Protein AF-A0A318QHL4-F1 (afdb_monomer_lite)

Foldseek 3Di:
DDDDDDDDDDDDDPPPPVPPPPPPPPDLQPDADPPDALQRQLCVQCVDPVNDQSVSSCSSSWAWPVRPPPPPDPDTDTDAHACPPPVVNVVSCVVVVGGYDD

pLDDT: mean 70.06, std 18.74, range [35.53, 94.56]

Structure (mmCIF, N/CA/C/O backbone):
data_AF-A0A318QHL4-F1
#
_entry.id   AF-A0A318QHL4-F1
#
loop_
_atom_site.group_PDB
_atom_site.id
_atom_site.type_symbol
_atom_site.label_atom_id
_atom_site.label_alt_id
_atom_site.label_comp_id
_atom_site.label_asym_id
_atom_site.label_entity_id
_atom_site.label_seq_id
_atom_site.pdbx_PDB_ins_code
_atom_site.Cartn_x
_atom_site.Cartn_y
_atom_site.Cartn_z
_atom_site.occupancy
_atom_site.B_iso_or_equiv
_atom_site.auth_seq_id
_atom_site.auth_comp_id
_atom_site.auth_asym_id
_atom_site.auth_atom_id
_atom_site.pdbx_PDB_model_num
ATOM 1 N N . MET A 1 1 ? 4.238 50.236 41.876 1.00 39.00 1 MET A N 1
ATOM 2 C CA . MET A 1 1 ? 4.734 50.002 40.498 1.00 39.00 1 MET A CA 1
ATOM 3 C C . MET A 1 1 ? 5.698 48.819 40.505 1.00 39.00 1 MET A C 1
ATOM 5 O O . MET A 1 1 ? 6.608 48.804 41.319 1.00 39.00 1 MET A O 1
ATOM 9 N N . LYS A 1 2 ? 5.450 47.796 39.676 1.00 41.88 2 LYS A N 1
ATOM 10 C CA . LYS A 1 2 ? 6.204 46.528 39.632 1.00 41.88 2 LYS A CA 1
ATOM 11 C C . LYS A 1 2 ? 7.387 46.642 38.661 1.00 41.88 2 LYS A C 1
ATOM 13 O O . LYS A 1 2 ? 7.171 46.987 37.505 1.00 41.88 2 LYS A O 1
ATOM 18 N N . ARG A 1 3 ? 8.597 46.260 39.083 1.00 46.41 3 ARG A N 1
ATOM 19 C CA . ARG A 1 3 ? 9.686 45.863 38.173 1.00 46.41 3 ARG A CA 1
ATOM 20 C C . ARG A 1 3 ? 10.069 44.416 38.485 1.00 46.41 3 ARG A C 1
ATOM 22 O O . ARG A 1 3 ? 10.472 44.102 39.598 1.00 46.41 3 ARG A O 1
ATOM 29 N N . LYS A 1 4 ? 9.835 43.537 37.507 1.00 45.12 4 LYS A N 1
ATOM 30 C CA . LYS A 1 4 ? 10.213 42.118 37.485 1.00 45.12 4 LYS A CA 1
ATOM 31 C C . LYS A 1 4 ? 11.489 41.971 36.661 1.00 45.12 4 LYS A C 1
ATOM 33 O O . LYS A 1 4 ? 11.470 42.381 35.506 1.00 45.12 4 LYS A O 1
ATOM 38 N N . THR A 1 5 ? 12.523 41.339 37.206 1.00 46.44 5 THR A N 1
ATOM 39 C CA . THR A 1 5 ? 13.587 40.568 36.513 1.00 46.44 5 THR A CA 1
ATOM 40 C C . THR A 1 5 ? 14.558 40.105 37.609 1.00 46.44 5 THR A C 1
ATOM 42 O O . THR A 1 5 ? 14.736 40.816 38.586 1.00 46.44 5 THR A O 1
ATOM 45 N N . LEU A 1 6 ? 15.220 38.955 37.615 1.00 51.00 6 LEU A N 1
ATOM 46 C CA . LEU A 1 6 ? 15.332 37.802 36.733 1.00 51.00 6 LEU A CA 1
ATOM 47 C C . LEU A 1 6 ? 15.910 36.710 37.658 1.00 51.00 6 LEU A C 1
ATOM 49 O O . LEU A 1 6 ? 17.051 36.844 38.099 1.00 51.00 6 LEU A O 1
ATOM 53 N N . ARG A 1 7 ? 15.151 35.673 38.039 1.00 42.84 7 ARG A N 1
ATOM 54 C CA . ARG A 1 7 ? 15.737 34.538 38.776 1.00 42.84 7 ARG A CA 1
ATOM 55 C C . ARG A 1 7 ? 16.260 33.523 37.769 1.00 42.84 7 ARG A C 1
ATOM 57 O O . ARG A 1 7 ? 15.497 32.892 37.048 1.00 42.84 7 ARG A O 1
ATOM 64 N N . LYS A 1 8 ? 17.586 33.436 37.737 1.00 46.91 8 LYS A N 1
ATOM 65 C CA . LYS A 1 8 ? 18.422 32.439 37.074 1.00 46.91 8 LYS A CA 1
ATOM 66 C C . LYS A 1 8 ? 17.987 31.046 37.542 1.00 46.91 8 LYS A C 1
ATOM 68 O O . LYS A 1 8 ? 18.182 30.709 38.705 1.00 46.91 8 LYS A O 1
ATOM 73 N N . VAL A 1 9 ? 17.357 30.273 36.661 1.00 46.53 9 VAL A N 1
ATOM 74 C CA . VAL A 1 9 ? 17.042 28.864 36.916 1.00 46.53 9 VAL A CA 1
ATOM 75 C C . VAL A 1 9 ? 18.134 28.039 36.251 1.00 46.53 9 VAL A C 1
ATOM 77 O O . VAL A 1 9 ? 18.106 27.768 35.057 1.00 46.53 9 VAL A O 1
ATOM 80 N N . THR A 1 10 ? 19.150 27.714 37.039 1.00 51.62 10 THR A N 1
ATOM 81 C CA . THR A 1 10 ? 20.058 26.594 36.801 1.00 51.62 10 THR A CA 1
ATOM 82 C C . THR A 1 10 ? 19.273 25.300 36.999 1.00 51.62 10 THR A C 1
ATOM 84 O O . THR A 1 10 ? 18.852 25.003 38.114 1.00 51.62 10 THR A O 1
ATOM 87 N N . GLY A 1 11 ? 19.062 24.553 35.918 1.00 47.59 11 GLY A N 1
ATOM 88 C CA . GLY A 1 11 ? 18.452 23.224 35.908 1.00 47.59 11 GLY A CA 1
ATOM 89 C C . GLY A 1 11 ? 19.040 22.413 34.750 1.00 47.59 11 GLY A C 1
ATOM 90 O O . GLY A 1 11 ? 19.433 23.013 33.748 1.00 47.59 11 GLY A O 1
ATOM 91 N N . PRO A 1 12 ? 19.205 21.090 34.908 1.00 46.34 12 PRO A N 1
ATOM 92 C CA . PRO A 1 12 ? 20.101 20.296 34.085 1.00 46.34 12 PRO A CA 1
ATOM 93 C C . PRO A 1 12 ? 19.601 20.196 32.645 1.00 46.34 12 PRO A C 1
ATOM 95 O O . PRO A 1 12 ? 18.407 20.086 32.380 1.00 46.34 12 PRO A O 1
ATOM 98 N N . LEU A 1 13 ? 20.577 20.234 31.744 1.00 50.41 13 LEU A N 1
ATOM 99 C CA . LEU A 1 13 ? 20.519 20.015 30.307 1.00 50.41 13 LEU A CA 1
ATOM 100 C C . LEU A 1 13 ? 19.712 18.746 29.977 1.00 50.41 13 LEU A C 1
ATOM 102 O O . LEU A 1 13 ? 20.261 17.650 29.878 1.00 50.41 13 LEU A O 1
ATOM 106 N N . MET A 1 14 ? 18.396 18.888 29.827 1.00 47.78 14 MET A N 1
ATOM 107 C CA . MET A 1 14 ? 17.547 17.836 29.290 1.00 47.78 14 MET A CA 1
ATOM 108 C C . MET A 1 14 ? 17.779 17.820 27.778 1.00 47.78 14 MET A C 1
ATOM 110 O O . MET A 1 14 ? 17.274 18.667 27.043 1.00 47.78 14 MET A O 1
ATOM 114 N N . LEU A 1 15 ? 18.629 16.891 27.344 1.00 52.72 15 LEU A N 1
ATOM 115 C CA . LEU A 1 15 ? 18.836 16.495 25.954 1.00 52.72 15 LEU A CA 1
ATOM 116 C C . LEU A 1 15 ? 17.502 16.022 25.358 1.00 52.72 15 LEU A C 1
ATOM 118 O O . LEU A 1 15 ? 17.211 14.833 25.293 1.00 52.72 15 LEU A O 1
ATOM 122 N N . LEU A 1 16 ? 16.681 16.971 24.917 1.00 46.84 16 LEU A N 1
ATOM 123 C CA . LEU A 1 16 ? 15.677 16.745 23.890 1.00 46.84 16 LEU A CA 1
ATOM 124 C C . LEU A 1 16 ? 16.440 16.653 22.571 1.00 46.84 16 LEU A C 1
ATOM 126 O O . LEU A 1 16 ? 16.629 17.642 21.863 1.00 46.84 16 LEU A O 1
ATOM 130 N N . THR A 1 17 ? 16.926 15.451 22.268 1.00 53.06 17 THR A N 1
ATOM 131 C CA . THR A 1 17 ? 17.273 15.042 20.910 1.00 53.06 17 THR A CA 1
ATOM 132 C C . THR A 1 17 ? 15.993 15.109 20.088 1.00 53.06 17 THR A C 1
ATOM 134 O O . THR A 1 17 ? 15.241 14.147 19.958 1.00 53.06 17 THR A O 1
ATOM 137 N N . CYS A 1 18 ? 15.707 16.314 19.596 1.00 49.22 18 CYS A N 1
ATOM 138 C CA . CYS A 1 18 ? 14.682 16.569 18.609 1.00 49.22 18 CYS A CA 1
ATOM 139 C C . CYS A 1 18 ? 15.018 15.675 17.418 1.00 49.22 18 CYS A C 1
ATOM 141 O O . CYS A 1 18 ? 16.028 15.882 16.739 1.00 49.22 18 CYS A O 1
ATOM 143 N N . GLY A 1 19 ? 14.231 14.607 17.279 1.00 52.47 19 GLY A N 1
ATOM 144 C CA . GLY A 1 19 ? 14.360 13.636 16.213 1.00 52.47 19 GLY A CA 1
ATOM 145 C C . GLY A 1 19 ? 14.470 14.378 14.896 1.00 52.47 19 GLY A C 1
ATOM 146 O O . GLY A 1 19 ? 13.679 15.275 14.611 1.00 52.47 19 GLY A O 1
ATOM 147 N N . VAL A 1 20 ? 15.504 14.023 14.145 1.00 50.34 20 VAL A N 1
ATOM 148 C CA . VAL A 1 20 ? 15.793 14.522 12.810 1.00 50.34 20 VAL A CA 1
ATOM 149 C C . VAL A 1 20 ? 14.514 14.441 11.973 1.00 50.34 20 VAL A C 1
ATOM 151 O O . VAL A 1 20 ? 14.164 13.385 11.447 1.00 50.34 20 VAL A O 1
ATOM 154 N N . MET A 1 21 ? 13.803 15.562 11.854 1.00 49.66 21 MET A N 1
ATOM 155 C CA . MET A 1 21 ? 12.763 15.740 10.853 1.00 49.66 21 MET A CA 1
ATOM 156 C C . MET A 1 21 ? 13.493 15.920 9.531 1.00 49.66 21 MET A C 1
ATOM 158 O O . MET A 1 21 ? 13.787 17.032 9.096 1.00 49.66 21 MET A O 1
ATOM 162 N N . THR A 1 22 ? 13.840 14.796 8.908 1.00 50.00 22 THR A N 1
ATOM 163 C CA . THR A 1 22 ? 14.088 14.783 7.474 1.00 50.00 22 THR A CA 1
ATOM 164 C C . THR A 1 22 ? 12.757 15.121 6.812 1.00 50.00 22 THR A C 1
ATOM 166 O O . THR A 1 22 ? 11.900 14.267 6.603 1.00 50.00 22 THR A O 1
ATOM 169 N N . LEU A 1 23 ? 12.561 16.405 6.513 1.00 47.03 23 LEU A N 1
ATOM 170 C CA . LEU A 1 23 ? 11.581 16.876 5.540 1.00 47.03 23 LEU A CA 1
ATOM 171 C C . LEU A 1 23 ? 12.022 16.385 4.153 1.00 47.03 23 LEU A C 1
ATOM 173 O O . LEU A 1 23 ? 12.477 17.150 3.310 1.00 47.03 23 LEU A O 1
ATOM 177 N N . GLY A 1 24 ? 11.937 15.074 3.937 1.00 41.91 24 GLY A N 1
ATOM 178 C CA . GLY A 1 24 ? 11.911 14.488 2.612 1.00 41.91 24 GLY A CA 1
ATOM 179 C C . GLY A 1 24 ? 10.504 14.674 2.073 1.00 41.91 24 GLY A C 1
ATOM 180 O O . GLY A 1 24 ? 9.630 13.851 2.342 1.00 41.91 24 GLY A O 1
ATOM 181 N N . GLY A 1 25 ? 10.275 15.776 1.356 1.00 35.53 25 GLY A N 1
ATOM 182 C CA . GLY A 1 25 ? 9.112 15.888 0.486 1.00 35.53 25 GLY A CA 1
ATOM 183 C C . GLY A 1 25 ? 9.131 14.700 -0.471 1.00 35.53 25 GLY A C 1
ATOM 184 O O . GLY A 1 25 ? 10.047 14.574 -1.281 1.00 35.53 25 GLY A O 1
ATOM 185 N N . CYS A 1 26 ? 8.171 13.790 -0.329 1.00 47.59 26 CYS A N 1
ATOM 186 C CA . CYS A 1 26 ? 8.028 12.656 -1.229 1.00 47.59 26 CYS A CA 1
ATOM 187 C C . CYS A 1 26 ? 7.418 13.192 -2.528 1.00 47.59 26 CYS A C 1
ATOM 189 O O . CYS A 1 26 ? 6.204 13.262 -2.681 1.00 47.59 26 CYS A O 1
ATOM 191 N N . SER A 1 27 ? 8.281 13.647 -3.442 1.00 36.56 27 SER A N 1
ATOM 192 C CA . SER A 1 27 ? 7.916 13.711 -4.858 1.00 36.56 27 SER A CA 1
ATOM 193 C C . SER A 1 27 ? 7.536 12.302 -5.295 1.00 36.56 27 SER A C 1
ATOM 195 O O . SER A 1 27 ? 8.216 11.344 -4.921 1.00 36.56 27 SER A O 1
ATOM 197 N N . ALA A 1 28 ? 6.452 12.205 -6.061 1.00 48.28 28 ALA A N 1
ATOM 198 C CA . ALA A 1 28 ? 5.643 11.020 -6.367 1.00 48.28 28 ALA A CA 1
ATOM 199 C C . ALA A 1 28 ? 6.361 9.817 -7.026 1.00 48.28 28 ALA A C 1
ATOM 201 O O . ALA A 1 28 ? 5.722 8.888 -7.499 1.00 48.28 28 ALA A O 1
ATOM 202 N N . GLU A 1 29 ? 7.689 9.805 -7.059 1.00 47.62 29 GLU A N 1
ATOM 203 C CA . GLU A 1 29 ? 8.497 8.849 -7.814 1.00 47.62 29 GLU A CA 1
ATOM 204 C C . GLU A 1 29 ? 9.858 8.563 -7.136 1.00 47.62 29 GLU A C 1
ATOM 206 O O . GLU A 1 29 ? 10.592 7.671 -7.557 1.00 47.62 29 GLU A O 1
ATOM 211 N N . ILE A 1 30 ? 10.187 9.253 -6.029 1.00 45.75 30 ILE A N 1
ATOM 212 C CA . ILE A 1 30 ? 11.468 9.146 -5.306 1.00 45.75 30 ILE A CA 1
ATOM 213 C C . ILE A 1 30 ? 11.201 9.286 -3.798 1.00 45.75 30 ILE A C 1
ATOM 215 O O . ILE A 1 30 ? 11.465 10.315 -3.183 1.00 45.75 30 ILE A O 1
ATOM 219 N N . GLY A 1 31 ? 10.607 8.273 -3.176 1.00 44.25 31 GLY A N 1
ATOM 220 C CA . GLY A 1 31 ? 10.294 8.342 -1.736 1.00 44.25 31 GLY A CA 1
ATOM 221 C C . GLY A 1 31 ? 10.198 7.000 -1.033 1.00 44.25 31 GLY A C 1
ATOM 222 O O . GLY A 1 31 ? 10.303 6.929 0.194 1.00 44.25 31 GLY A O 1
ATOM 223 N N . ARG A 1 32 ? 10.055 5.930 -1.811 1.00 50.44 32 ARG A N 1
ATOM 224 C CA . ARG A 1 32 ? 10.017 4.578 -1.296 1.00 50.44 32 ARG A CA 1
ATOM 225 C C . ARG A 1 32 ? 11.441 4.069 -1.140 1.00 50.44 32 ARG A C 1
ATOM 227 O O . ARG A 1 32 ? 12.187 3.983 -2.115 1.00 50.44 32 ARG A O 1
ATOM 234 N N . MET A 1 33 ? 11.835 3.735 0.088 1.00 58.69 33 MET A N 1
ATOM 235 C CA . MET A 1 33 ? 13.126 3.074 0.284 1.00 58.69 33 MET A CA 1
ATOM 236 C C . MET A 1 33 ? 13.128 1.761 -0.522 1.00 58.69 33 MET A C 1
ATOM 238 O O . MET A 1 33 ? 12.098 1.083 -0.559 1.00 58.69 33 MET A O 1
ATOM 242 N N . PRO A 1 34 ? 14.255 1.356 -1.137 1.00 57.88 34 PRO A N 1
ATOM 243 C CA . PRO A 1 34 ? 14.313 0.180 -2.019 1.00 57.88 34 PRO A CA 1
ATOM 244 C C . PRO A 1 34 ? 13.845 -1.133 -1.358 1.00 57.88 34 PRO A C 1
ATOM 246 O O . PRO A 1 34 ? 13.504 -2.086 -2.054 1.00 57.88 34 PRO A O 1
ATOM 249 N N . TYR A 1 35 ? 13.768 -1.164 -0.024 1.00 65.62 35 TYR A N 1
ATOM 250 C CA . TYR A 1 35 ? 13.330 -2.302 0.790 1.00 65.62 35 TYR A CA 1
ATOM 251 C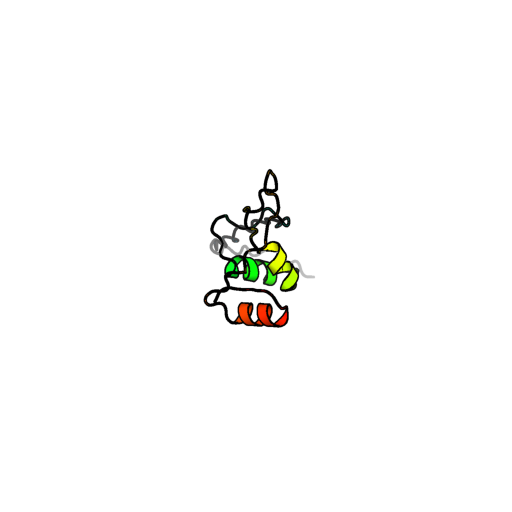 C . TYR A 1 35 ? 12.077 -2.013 1.635 1.00 65.62 35 TYR A C 1
ATOM 253 O O . TYR A 1 35 ? 11.776 -2.746 2.575 1.00 65.62 35 TYR A O 1
ATOM 261 N N . GLU A 1 36 ? 11.348 -0.932 1.355 1.00 77.31 36 GLU A N 1
ATOM 262 C CA . GLU A 1 36 ? 10.120 -0.610 2.083 1.00 77.31 36 GLU A CA 1
ATOM 263 C C . G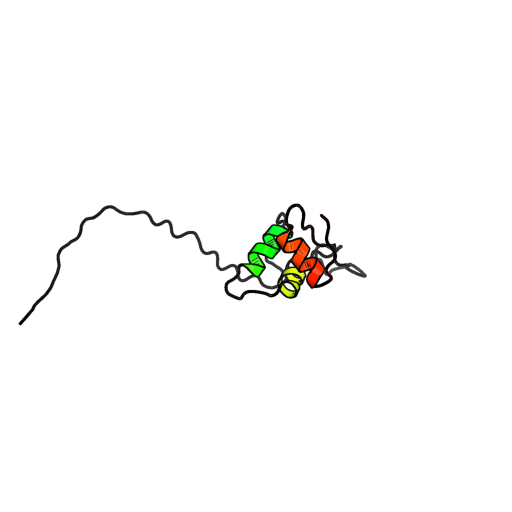LU A 1 36 ? 8.950 -1.487 1.618 1.00 77.31 36 GLU A C 1
ATOM 265 O O . GLU A 1 36 ? 8.700 -1.629 0.416 1.00 77.31 36 GLU A O 1
ATOM 270 N N . SER A 1 37 ? 8.222 -2.074 2.573 1.00 84.88 37 SER A N 1
ATOM 271 C CA . SER A 1 37 ? 6.995 -2.834 2.310 1.00 84.88 37 SER A CA 1
ATOM 272 C C . SER A 1 37 ? 5.831 -1.911 1.940 1.00 84.88 37 SER A C 1
ATOM 274 O O . SER A 1 37 ? 5.796 -0.755 2.367 1.00 84.88 37 SER A O 1
ATOM 276 N N . ASP A 1 38 ? 4.853 -2.419 1.179 1.00 88.19 38 ASP A N 1
ATOM 277 C CA . ASP A 1 38 ? 3.696 -1.610 0.756 1.00 88.19 38 ASP A CA 1
ATOM 278 C C . ASP A 1 38 ? 2.915 -1.103 1.969 1.00 88.19 38 ASP A C 1
ATOM 280 O O . ASP A 1 38 ? 2.561 0.068 2.026 1.00 88.19 38 ASP A O 1
ATOM 284 N N . VAL A 1 39 ? 2.756 -1.946 2.995 1.00 90.06 39 VAL A N 1
ATOM 285 C CA . VAL A 1 39 ? 2.139 -1.584 4.281 1.00 90.06 39 VAL A CA 1
ATOM 286 C C . VAL A 1 39 ? 2.807 -0.368 4.921 1.00 90.06 39 VAL A C 1
ATOM 288 O O . VAL A 1 39 ? 2.123 0.529 5.413 1.00 90.06 39 VAL A O 1
ATOM 291 N N . ARG A 1 40 ? 4.145 -0.324 4.943 1.00 87.88 40 ARG A N 1
ATOM 292 C CA . ARG A 1 40 ? 4.879 0.776 5.576 1.00 87.88 40 ARG A CA 1
ATOM 293 C C . ARG A 1 40 ? 4.769 2.059 4.757 1.00 87.88 40 ARG A C 1
ATOM 295 O O . ARG A 1 40 ? 4.537 3.111 5.348 1.00 87.88 40 ARG A O 1
ATOM 302 N N . CYS A 1 41 ? 4.866 1.951 3.433 1.00 86.81 41 CYS A N 1
ATOM 303 C CA . CYS A 1 41 ? 4.647 3.073 2.525 1.00 86.81 41 CYS A CA 1
ATOM 304 C C . CYS A 1 41 ? 3.229 3.647 2.697 1.00 86.81 41 CYS A C 1
ATOM 306 O O . CYS A 1 41 ? 3.076 4.825 2.997 1.00 86.81 41 CYS A O 1
ATOM 308 N N . LEU A 1 42 ? 2.195 2.801 2.650 1.00 88.69 42 LEU A N 1
ATOM 309 C CA . LEU A 1 42 ? 0.800 3.222 2.803 1.00 88.69 42 LEU A CA 1
ATOM 310 C C . LEU A 1 42 ? 0.539 3.887 4.152 1.00 88.69 42 LEU A C 1
ATOM 312 O O . LEU A 1 42 ? -0.056 4.956 4.202 1.00 88.69 42 LEU A O 1
ATOM 316 N N . ARG A 1 43 ? 1.018 3.305 5.258 1.00 89.12 43 ARG A N 1
ATOM 317 C CA . ARG A 1 43 ? 0.857 3.912 6.590 1.00 89.12 43 ARG A CA 1
ATOM 318 C C . ARG A 1 43 ? 1.563 5.256 6.708 1.00 89.12 43 ARG A C 1
ATOM 320 O O . ARG A 1 43 ? 1.065 6.135 7.405 1.00 89.12 43 ARG A O 1
ATOM 327 N N . LYS A 1 44 ? 2.705 5.421 6.039 1.00 86.50 44 LYS A N 1
ATOM 328 C CA . LYS A 1 44 ? 3.418 6.695 5.990 1.00 86.50 44 LYS A CA 1
ATOM 329 C C . LYS A 1 44 ? 2.612 7.734 5.214 1.00 86.50 44 LYS A C 1
ATOM 331 O O . LYS A 1 44 ? 2.384 8.806 5.757 1.00 86.50 44 LYS A O 1
ATOM 336 N N . GLU A 1 45 ? 2.138 7.397 4.015 1.00 85.62 45 GLU A N 1
ATOM 337 C CA . GLU A 1 45 ? 1.356 8.293 3.152 1.00 85.62 45 GLU A CA 1
ATOM 338 C C . GLU A 1 45 ? 0.016 8.695 3.797 1.00 85.62 45 GLU A C 1
ATOM 340 O O . GLU A 1 45 ? -0.309 9.882 3.874 1.00 85.62 45 GLU A O 1
ATOM 345 N N . LEU A 1 46 ? -0.717 7.727 4.359 1.00 86.06 46 LEU A N 1
ATOM 346 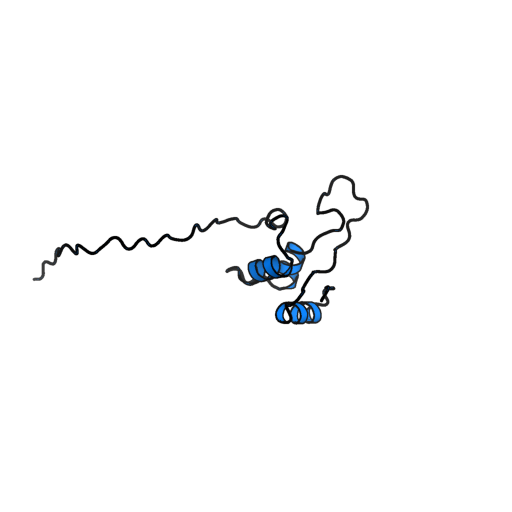C CA . LEU A 1 46 ? -1.978 7.952 5.079 1.00 86.06 46 LEU A CA 1
ATOM 347 C C . LEU A 1 46 ? -1.778 8.720 6.396 1.00 86.06 46 LEU A C 1
ATOM 349 O O . LEU A 1 46 ? -2.649 9.480 6.805 1.00 86.06 46 LEU A O 1
ATOM 353 N N . GLY A 1 47 ? -0.634 8.525 7.059 1.00 81.25 47 GLY A N 1
ATOM 354 C CA . GLY A 1 47 ? -0.266 9.202 8.304 1.00 81.25 47 GLY A CA 1
ATOM 355 C C . GLY A 1 47 ? 0.375 10.581 8.115 1.00 81.25 47 GLY A C 1
ATOM 356 O O . GLY A 1 47 ? 0.740 11.217 9.106 1.00 81.25 47 GLY A O 1
ATOM 357 N N . THR A 1 48 ? 0.551 11.053 6.874 1.00 74.19 48 THR A N 1
ATOM 358 C CA . THR A 1 48 ? 1.051 12.411 6.621 1.00 74.19 48 THR A CA 1
ATOM 359 C C . THR A 1 48 ? 0.022 13.462 7.039 1.00 74.19 48 THR A C 1
ATOM 361 O O . THR A 1 48 ? -1.185 13.236 6.995 1.00 74.19 48 THR A O 1
ATOM 364 N N . GLN A 1 49 ? 0.490 14.664 7.395 1.00 60.53 49 GLN A N 1
ATOM 365 C CA . GLN A 1 49 ? -0.379 15.789 7.782 1.00 60.53 49 GLN A CA 1
ATOM 366 C C . GLN A 1 49 ? -1.388 16.195 6.694 1.00 60.53 49 GLN A C 1
ATOM 368 O O . GLN A 1 49 ? -2.360 16.881 6.996 1.00 60.53 49 GLN A O 1
ATOM 373 N N . MET A 1 50 ? -1.170 15.773 5.445 1.00 65.94 50 MET A N 1
ATOM 374 C CA . MET A 1 50 ? -2.079 16.031 4.331 1.00 65.94 50 MET A CA 1
ATOM 375 C C . MET A 1 50 ? -3.247 15.035 4.249 1.00 65.94 50 MET A C 1
ATOM 377 O O . MET A 1 50 ? -4.115 15.252 3.413 1.00 65.94 50 MET A O 1
ATOM 381 N N . HIS A 1 51 ? -3.284 13.984 5.091 1.00 64.94 51 HIS A N 1
ATOM 382 C CA . HIS A 1 51 ? -4.273 12.894 5.049 1.00 64.94 51 HIS A CA 1
ATOM 383 C C . HIS A 1 51 ? -4.581 12.471 3.606 1.00 64.94 51 HIS A C 1
ATOM 385 O O . HIS A 1 51 ? -5.665 12.718 3.072 1.00 64.94 51 HIS A O 1
ATOM 391 N N . LEU A 1 52 ? -3.595 11.863 2.946 1.00 73.75 52 LEU A N 1
ATOM 392 C CA . LEU A 1 52 ? -3.796 11.361 1.591 1.00 73.75 52 LEU A CA 1
ATOM 393 C C . LEU A 1 52 ? -4.900 10.296 1.605 1.00 73.75 52 LEU A C 1
ATOM 395 O O . LEU A 1 52 ? -4.986 9.486 2.527 1.00 73.75 52 LEU A O 1
ATOM 399 N N . SER A 1 53 ? -5.760 10.299 0.587 1.00 84.88 53 SER A N 1
ATOM 400 C CA . SER A 1 53 ? -6.751 9.239 0.417 1.00 84.88 53 SER A CA 1
ATOM 401 C C . SER A 1 53 ? -6.054 7.919 0.083 1.00 84.88 53 SER A C 1
ATOM 403 O O . SER A 1 53 ? -4.969 7.912 -0.508 1.00 84.88 53 SER A O 1
ATOM 405 N N . PHE A 1 54 ? -6.679 6.788 0.424 1.00 87.94 54 PHE A N 1
ATOM 406 C CA . PHE A 1 54 ? -6.108 5.473 0.124 1.00 87.94 54 PHE A CA 1
ATOM 407 C C . PHE A 1 54 ? -5.753 5.291 -1.362 1.00 87.94 54 PHE A C 1
ATOM 409 O O . PHE A 1 54 ? -4.641 4.841 -1.615 1.00 87.94 54 PHE A O 1
ATOM 416 N N . PRO A 1 55 ? -6.578 5.700 -2.352 1.00 88.25 55 PRO A N 1
ATOM 417 C CA . PRO A 1 55 ? -6.198 5.598 -3.764 1.00 88.25 55 PRO A CA 1
ATOM 418 C C . PRO A 1 55 ? -4.936 6.390 -4.119 1.00 88.25 55 PRO A C 1
ATOM 420 O O . PRO A 1 55 ? -4.112 5.936 -4.910 1.00 88.25 55 PRO A O 1
ATOM 423 N N . LEU A 1 56 ? -4.756 7.569 -3.518 1.00 85.44 56 LEU A N 1
ATOM 424 C CA . LEU A 1 56 ? -3.585 8.401 -3.767 1.00 85.44 56 LEU A CA 1
ATOM 425 C C . LEU A 1 56 ? -2.330 7.780 -3.144 1.00 85.44 56 LEU A C 1
ATOM 427 O O . LEU A 1 56 ? -1.318 7.639 -3.823 1.00 85.44 56 LEU A O 1
ATOM 431 N N . ALA A 1 57 ? -2.429 7.326 -1.892 1.00 87.56 57 ALA A N 1
ATOM 432 C CA . ALA A 1 57 ? -1.361 6.590 -1.221 1.00 87.56 57 ALA A CA 1
ATOM 433 C C . ALA A 1 57 ? -1.008 5.290 -1.969 1.00 87.56 57 ALA A C 1
ATOM 435 O O . ALA A 1 57 ? 0.166 4.976 -2.155 1.00 87.56 57 ALA A O 1
ATOM 436 N N . ALA A 1 58 ? -2.015 4.554 -2.442 1.00 87.06 58 ALA A N 1
ATOM 437 C CA . ALA A 1 58 ? -1.847 3.344 -3.230 1.00 87.06 58 ALA A CA 1
ATOM 438 C C . ALA A 1 58 ? -1.112 3.633 -4.535 1.00 87.06 58 ALA A C 1
ATOM 440 O O . ALA A 1 58 ? -0.134 2.956 -4.806 1.00 87.06 58 ALA A O 1
ATOM 441 N N . ASN A 1 59 ? -1.489 4.664 -5.291 1.00 83.50 59 ASN A N 1
ATOM 442 C CA . ASN A 1 59 ? -0.788 5.026 -6.527 1.00 83.50 59 ASN A CA 1
ATOM 443 C C . ASN A 1 59 ? 0.675 5.424 -6.282 1.00 83.50 59 ASN A C 1
ATOM 445 O O . ASN A 1 59 ? 1.540 5.050 -7.068 1.00 83.50 59 ASN A O 1
ATOM 449 N N . THR A 1 60 ? 0.965 6.122 -5.180 1.00 80.62 60 THR A N 1
ATOM 450 C CA . THR A 1 60 ? 2.342 6.467 -4.789 1.00 80.62 60 THR A CA 1
ATOM 451 C C . THR A 1 60 ? 3.154 5.229 -4.400 1.00 80.62 60 THR A C 1
ATOM 453 O O . THR A 1 60 ? 4.341 5.123 -4.708 1.00 80.62 60 THR A O 1
ATOM 456 N N . CYS A 1 61 ? 2.532 4.283 -3.697 1.00 82.69 61 CYS A N 1
ATOM 457 C CA . CYS A 1 61 ? 3.220 3.102 -3.194 1.00 82.69 61 CYS A CA 1
ATOM 458 C C . CYS A 1 61 ? 3.293 1.973 -4.228 1.00 82.69 61 CYS A C 1
ATOM 460 O O . CYS A 1 61 ? 4.249 1.203 -4.212 1.00 82.69 61 CYS A O 1
ATOM 462 N N . GLN A 1 62 ? 2.322 1.838 -5.120 1.00 82.81 62 GLN A N 1
ATOM 463 C CA . GLN A 1 62 ? 2.192 0.689 -6.003 1.00 82.81 62 GLN A CA 1
ATOM 464 C C . GLN A 1 62 ? 3.406 0.556 -6.922 1.00 82.81 62 GLN A C 1
ATOM 466 O O . GLN A 1 62 ? 3.834 1.493 -7.594 1.00 82.81 62 GLN A O 1
ATOM 471 N N . ARG A 1 63 ? 3.988 -0.643 -6.930 1.00 79.19 63 ARG A N 1
ATOM 472 C CA . ARG A 1 63 ? 5.159 -0.952 -7.749 1.00 79.19 63 ARG A CA 1
ATOM 473 C C . ARG A 1 63 ? 4.703 -1.323 -9.149 1.00 79.19 63 ARG A C 1
ATOM 475 O O . ARG A 1 63 ? 3.729 -2.051 -9.299 1.00 79.19 63 ARG A O 1
ATOM 482 N N . MET A 1 64 ? 5.446 -0.897 -10.160 1.00 77.25 64 MET A N 1
ATOM 483 C CA . MET A 1 64 ? 5.270 -1.397 -11.523 1.00 77.25 64 MET A CA 1
ATOM 484 C C . MET A 1 64 ? 6.218 -2.576 -11.781 1.00 77.25 64 MET A C 1
ATOM 486 O O . MET A 1 64 ? 7.276 -2.675 -11.151 1.00 77.25 64 MET A O 1
ATOM 490 N N . THR A 1 65 ? 5.866 -3.455 -12.723 1.00 72.12 65 THR A N 1
ATOM 491 C CA . THR A 1 65 ? 6.683 -4.610 -13.156 1.00 72.12 65 THR A CA 1
ATOM 492 C C . THR A 1 65 ? 8.105 -4.229 -13.546 1.00 72.12 65 THR A C 1
ATOM 494 O O . THR A 1 65 ? 9.028 -5.009 -13.349 1.00 72.12 65 THR A O 1
ATOM 497 N N . ASP A 1 66 ? 8.290 -3.006 -14.032 1.00 68.50 66 ASP A N 1
ATOM 498 C CA . ASP A 1 66 ? 9.574 -2.500 -14.509 1.00 68.50 66 ASP A CA 1
ATOM 499 C C . ASP A 1 66 ? 10.301 -1.637 -13.479 1.00 68.50 66 ASP A 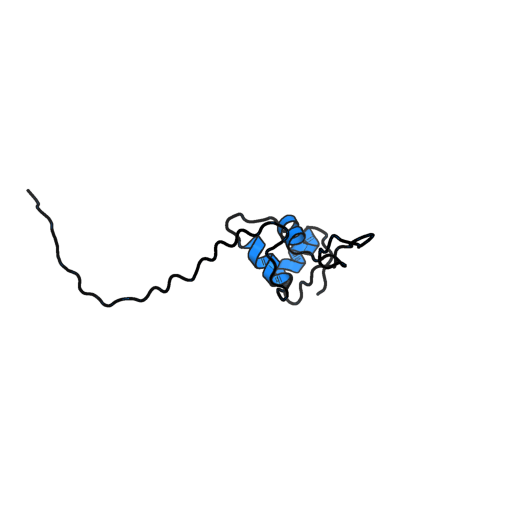C 1
ATOM 501 O O . ASP A 1 66 ? 11.163 -0.835 -13.825 1.00 68.50 66 ASP A O 1
ATOM 505 N N . HIS A 1 67 ? 9.945 -1.760 -12.196 1.00 64.94 67 HIS A N 1
ATOM 506 C CA . HIS A 1 67 ? 10.570 -1.001 -11.108 1.00 64.94 67 HIS A CA 1
ATOM 507 C C . HIS A 1 67 ? 10.543 0.525 -11.327 1.00 64.94 67 HIS A C 1
ATOM 509 O O . HIS A 1 67 ? 11.416 1.233 -10.832 1.00 64.94 67 HIS A O 1
ATOM 515 N N . ASN A 1 68 ? 9.548 1.028 -12.068 1.00 59.34 68 ASN A N 1
ATOM 516 C CA . ASN A 1 68 ? 9.422 2.424 -12.506 1.00 59.34 68 ASN A CA 1
ATOM 517 C C . ASN A 1 68 ? 10.573 2.922 -13.410 1.00 59.34 68 ASN A C 1
ATOM 519 O O . ASN A 1 68 ? 10.696 4.123 -13.643 1.00 59.34 68 ASN A O 1
ATOM 523 N N . PHE A 1 69 ? 11.395 2.027 -13.974 1.00 60.72 69 PHE A N 1
ATOM 524 C CA . PHE A 1 69 ? 12.368 2.385 -15.003 1.00 60.72 69 PHE A CA 1
ATOM 525 C C . PHE A 1 69 ? 11.647 2.574 -16.342 1.00 60.72 69 PHE A C 1
ATOM 527 O O . PHE A 1 69 ? 11.404 1.634 -17.093 1.00 60.72 69 PHE A O 1
ATOM 534 N N . ALA A 1 70 ? 11.315 3.826 -16.652 1.00 55.38 70 ALA A N 1
ATOM 535 C CA . ALA A 1 70 ? 10.627 4.218 -17.883 1.00 55.38 70 ALA A CA 1
ATOM 536 C C . ALA A 1 70 ? 11.471 4.057 -19.172 1.00 55.38 70 ALA A C 1
ATOM 538 O O . ALA A 1 70 ? 10.986 4.336 -20.266 1.00 55.38 70 ALA A O 1
ATOM 539 N N . ILE A 1 71 ? 12.730 3.608 -19.081 1.00 55.19 71 ILE A N 1
ATOM 540 C CA . ILE A 1 71 ? 13.632 3.475 -20.234 1.00 55.19 71 ILE A CA 1
ATOM 541 C C . ILE A 1 71 ? 13.657 2.012 -20.697 1.00 55.19 71 ILE A C 1
ATOM 543 O O . ILE A 1 71 ? 14.518 1.236 -20.295 1.00 55.19 71 ILE A O 1
ATOM 547 N N . GLY A 1 72 ? 12.709 1.638 -21.562 1.00 56.19 72 GLY A N 1
ATOM 548 C CA . GLY A 1 72 ? 12.784 0.402 -22.360 1.00 56.19 72 GLY A CA 1
ATOM 549 C C . GLY A 1 72 ? 11.637 -0.597 -22.195 1.00 56.19 72 GLY A C 1
ATOM 550 O O . GLY A 1 72 ? 11.516 -1.505 -23.021 1.00 56.19 72 GLY A O 1
ATOM 551 N N . SER A 1 73 ? 10.764 -0.429 -21.202 1.00 58.81 73 SER A N 1
ATOM 552 C CA . SER A 1 73 ? 9.670 -1.375 -20.983 1.00 58.81 73 SER A CA 1
ATOM 553 C C . SER A 1 73 ? 8.427 -1.037 -21.788 1.00 58.81 73 SER A C 1
ATOM 555 O O . SER A 1 73 ? 7.866 0.052 -21.698 1.00 58.81 73 SER A O 1
ATOM 557 N N . LYS A 1 74 ? 8.002 -2.001 -22.611 1.00 62.69 74 LYS A N 1
ATOM 558 C CA . LYS A 1 74 ? 6.941 -1.805 -23.603 1.00 62.69 74 LYS A CA 1
ATOM 559 C C . LYS A 1 74 ? 5.538 -1.704 -23.000 1.00 62.69 74 LYS A C 1
ATOM 561 O O . LYS A 1 74 ? 4.684 -1.177 -23.694 1.00 62.69 74 LYS A O 1
ATOM 566 N N . ASN A 1 75 ? 5.303 -2.184 -21.772 1.00 64.31 75 ASN A N 1
ATOM 567 C CA . ASN A 1 75 ? 4.022 -2.086 -21.053 1.00 64.31 75 ASN A CA 1
ATOM 568 C C . ASN A 1 75 ? 4.214 -2.368 -19.546 1.00 64.31 75 ASN A C 1
ATOM 570 O O . ASN A 1 75 ? 4.014 -3.511 -19.122 1.00 64.31 75 ASN A O 1
ATOM 574 N N . PRO A 1 76 ? 4.602 -1.375 -18.730 1.00 67.81 76 PRO A N 1
ATOM 575 C CA . PRO A 1 76 ? 4.685 -1.566 -17.289 1.00 67.81 76 PRO A CA 1
ATOM 576 C C . PRO A 1 76 ? 3.295 -1.813 -16.702 1.00 67.81 76 PRO A C 1
ATOM 578 O O . PRO A 1 76 ? 2.379 -1.017 -16.901 1.00 67.81 76 PRO A O 1
ATOM 581 N N . GLN A 1 77 ? 3.136 -2.923 -15.978 1.00 77.69 77 GLN A N 1
ATOM 582 C CA . GLN A 1 77 ? 1.893 -3.266 -15.289 1.00 77.69 77 GLN A CA 1
ATOM 583 C C . GLN A 1 77 ? 2.016 -3.019 -13.785 1.00 77.69 77 GLN A C 1
ATOM 585 O O . GLN A 1 77 ? 3.086 -3.237 -13.212 1.00 77.69 77 GLN A O 1
ATOM 590 N N . PRO A 1 78 ? 0.934 -2.589 -13.122 1.00 77.75 78 PRO A N 1
ATOM 591 C CA . PRO A 1 78 ? 0.917 -2.481 -11.676 1.00 77.75 78 PRO A CA 1
ATOM 592 C C . PRO A 1 78 ? 0.996 -3.862 -11.023 1.00 77.75 78 PRO A C 1
ATOM 594 O O . PRO A 1 78 ? 0.215 -4.763 -11.324 1.00 77.75 78 PRO A O 1
ATOM 597 N N . ILE A 1 79 ? 1.939 -4.019 -10.100 1.00 84.19 79 ILE A N 1
ATOM 598 C CA . ILE A 1 79 ? 2.028 -5.182 -9.222 1.00 84.19 79 ILE A CA 1
ATOM 599 C C . ILE A 1 79 ? 1.007 -4.979 -8.090 1.00 84.19 79 ILE A C 1
ATOM 601 O O . ILE A 1 79 ? 0.986 -3.893 -7.501 1.00 84.19 79 ILE A O 1
ATOM 605 N N . PRO A 1 80 ? 0.185 -5.993 -7.753 1.00 88.44 80 PRO A N 1
ATOM 606 C CA . PRO A 1 80 ? -0.719 -5.926 -6.608 1.00 88.44 80 PRO A CA 1
ATOM 607 C C . PRO A 1 80 ? 0.006 -5.510 -5.324 1.00 88.44 80 PRO A C 1
ATOM 609 O O . PRO A 1 80 ? 1.131 -5.946 -5.068 1.00 88.44 80 PRO A O 1
ATOM 612 N N . LEU A 1 81 ? -0.650 -4.692 -4.499 1.00 87.50 81 LEU A N 1
ATOM 613 C CA . LEU A 1 81 ? -0.088 -4.242 -3.225 1.00 87.50 81 LEU A CA 1
ATOM 614 C C . LEU A 1 81 ? 0.131 -5.436 -2.292 1.00 87.50 81 LEU A C 1
ATOM 616 O O . LEU A 1 81 ? -0.766 -6.253 -2.104 1.00 87.50 81 LEU A O 1
ATOM 620 N N . ASN A 1 82 ? 1.286 -5.530 -1.644 1.00 90.75 82 ASN A N 1
ATOM 621 C CA . ASN A 1 82 ? 1.517 -6.532 -0.616 1.00 90.75 82 ASN A CA 1
ATOM 622 C C . ASN A 1 82 ? 1.049 -6.027 0.751 1.00 90.75 82 ASN A C 1
ATOM 624 O O . ASN A 1 82 ? 1.768 -5.315 1.457 1.00 90.75 82 ASN A O 1
ATOM 628 N N . LEU A 1 83 ? -0.169 -6.416 1.130 1.00 91.94 83 LEU A N 1
ATOM 629 C CA . LEU A 1 83 ? -0.823 -5.999 2.371 1.00 91.94 83 LEU A CA 1
ATOM 630 C C . LEU A 1 83 ? -0.758 -7.081 3.452 1.00 91.94 83 LEU A C 1
ATOM 632 O O . LEU A 1 83 ? -1.673 -7.203 4.272 1.00 91.94 83 LEU A O 1
ATOM 636 N N . HIS A 1 84 ? 0.318 -7.870 3.459 1.00 91.25 84 HIS A N 1
ATOM 637 C CA . HIS A 1 84 ? 0.473 -8.965 4.403 1.00 91.25 84 HIS A CA 1
ATOM 638 C C . HIS A 1 84 ? 0.395 -8.489 5.858 1.00 91.25 84 HIS A C 1
ATOM 640 O O . HIS A 1 84 ? 1.070 -7.536 6.255 1.00 91.25 84 HIS A O 1
ATOM 646 N N . ASN A 1 85 ? -0.445 -9.156 6.654 1.00 89.50 85 ASN A N 1
ATOM 647 C CA . ASN A 1 85 ? -0.725 -8.816 8.057 1.00 89.50 85 ASN A CA 1
ATOM 648 C C . ASN A 1 85 ? -1.213 -7.367 8.296 1.00 89.50 85 ASN A C 1
ATOM 650 O O . ASN A 1 85 ? -1.000 -6.814 9.378 1.00 89.50 85 ASN A O 1
ATOM 654 N N . ALA A 1 86 ? -1.872 -6.742 7.315 1.00 93.12 86 ALA A N 1
ATOM 655 C CA . ALA A 1 86 ? -2.437 -5.395 7.437 1.00 93.12 86 ALA A CA 1
ATOM 656 C C . ALA A 1 86 ? -3.952 -5.374 7.148 1.00 93.12 86 ALA A C 1
ATOM 658 O O . ALA A 1 86 ? -4.371 -4.832 6.125 1.00 93.12 86 ALA A O 1
ATOM 659 N N . PRO A 1 87 ? -4.793 -5.963 8.023 1.00 93.62 87 PRO A N 1
ATOM 660 C CA . PRO A 1 87 ? -6.235 -6.105 7.782 1.00 93.62 87 PRO A CA 1
ATOM 661 C C . PRO A 1 87 ? -6.963 -4.760 7.624 1.00 93.62 87 PRO A C 1
ATOM 663 O O . PRO A 1 87 ? -7.963 -4.672 6.917 1.00 93.62 87 PRO A O 1
ATOM 666 N N . ASP A 1 88 ? -6.444 -3.701 8.247 1.00 92.69 88 ASP A N 1
ATOM 667 C CA . ASP A 1 88 ? -6.913 -2.325 8.090 1.00 92.69 88 ASP A CA 1
ATOM 668 C C . ASP A 1 88 ? -6.737 -1.819 6.651 1.00 92.69 88 ASP A C 1
ATOM 670 O O . ASP A 1 88 ? -7.677 -1.293 6.054 1.00 92.69 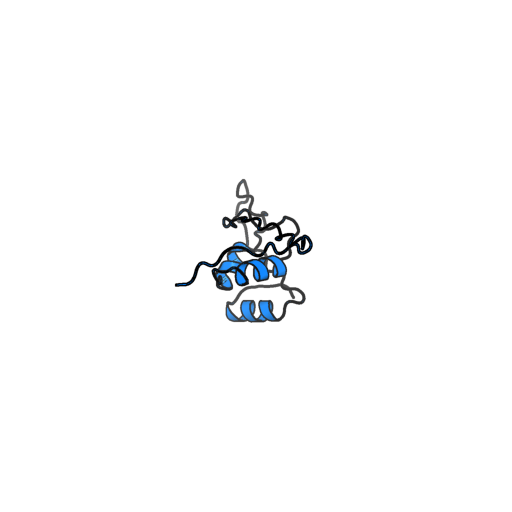88 ASP A O 1
ATOM 674 N N . LEU A 1 89 ? -5.552 -2.032 6.073 1.00 92.44 89 LEU A N 1
ATOM 675 C CA . LEU A 1 89 ? -5.244 -1.654 4.693 1.00 92.44 89 LEU A CA 1
ATOM 676 C C . LEU A 1 89 ? -5.942 -2.564 3.683 1.00 92.44 89 LEU A C 1
ATOM 678 O O . LEU A 1 89 ? -6.365 -2.076 2.642 1.00 92.44 89 LEU A O 1
ATOM 682 N N . GLN A 1 90 ? -6.091 -3.857 3.988 1.00 94.25 90 GLN A N 1
ATOM 683 C CA . GLN A 1 90 ? -6.842 -4.801 3.152 1.00 94.25 90 GLN A CA 1
ATOM 684 C C . GLN A 1 90 ? -8.300 -4.359 3.009 1.00 94.25 90 GLN A C 1
ATOM 686 O O . GLN A 1 90 ? -8.803 -4.273 1.896 1.00 94.25 90 GLN A O 1
ATOM 691 N N . LYS A 1 91 ? -8.941 -3.965 4.118 1.00 94.56 91 LYS A N 1
ATOM 692 C CA . LYS A 1 91 ? -10.310 -3.440 4.095 1.00 94.56 91 LYS A CA 1
ATOM 693 C C . LYS A 1 91 ? -10.435 -2.181 3.232 1.00 94.56 91 LYS A C 1
ATOM 695 O O . LYS A 1 91 ? -11.388 -2.067 2.470 1.00 94.56 91 LYS A O 1
ATOM 700 N N . MET A 1 92 ? -9.488 -1.246 3.343 1.00 93.19 92 MET A N 1
ATOM 701 C CA . MET A 1 92 ? -9.474 -0.060 2.479 1.00 93.19 92 MET A CA 1
ATOM 702 C C . MET A 1 92 ? -9.261 -0.443 1.010 1.00 93.19 92 MET A C 1
ATOM 704 O O . MET A 1 92 ? -9.945 0.076 0.135 1.00 93.19 92 MET A O 1
ATOM 708 N N . ALA A 1 93 ? -8.362 -1.386 0.724 1.00 91.75 93 ALA A N 1
ATOM 709 C CA . ALA A 1 93 ? -8.156 -1.878 -0.632 1.00 91.75 93 ALA A CA 1
ATOM 710 C C . ALA A 1 93 ? -9.434 -2.498 -1.216 1.00 91.75 93 ALA A C 1
ATOM 712 O O . ALA A 1 93 ? -9.775 -2.186 -2.353 1.00 91.75 93 ALA A O 1
ATOM 713 N N . ASP A 1 94 ? -10.169 -3.292 -0.432 1.00 94.12 94 ASP A N 1
ATOM 714 C CA . ASP A 1 94 ? -11.465 -3.854 -0.829 1.00 94.12 94 ASP A CA 1
ATOM 715 C C . ASP A 1 94 ? -12.506 -2.751 -1.106 1.00 94.12 94 ASP A C 1
ATOM 717 O O . ASP A 1 94 ? -13.225 -2.818 -2.100 1.00 94.12 94 ASP A O 1
ATOM 721 N N . GLU A 1 95 ? -12.560 -1.708 -0.269 1.00 94.31 95 GLU A N 1
ATOM 722 C CA . GLU A 1 95 ? -13.479 -0.569 -0.428 1.00 94.31 95 GLU A CA 1
ATOM 723 C C . GLU A 1 95 ? -13.228 0.217 -1.723 1.00 94.31 95 GLU A C 1
ATOM 725 O O . GLU A 1 95 ? -14.172 0.637 -2.393 1.00 94.31 95 GLU A O 1
ATOM 730 N N . TYR A 1 96 ? -11.959 0.381 -2.103 1.00 90.31 96 TYR A N 1
ATOM 731 C CA . TYR A 1 96 ? -11.554 1.113 -3.306 1.00 90.31 96 TYR A CA 1
ATOM 732 C C . TYR A 1 96 ? -11.306 0.217 -4.534 1.00 90.31 96 TYR A C 1
ATOM 734 O O . TYR A 1 96 ? -10.925 0.730 -5.586 1.00 90.31 96 TYR A O 1
ATOM 742 N N . GLY A 1 97 ? -11.508 -1.101 -4.431 1.00 90.31 97 GLY A N 1
ATOM 743 C CA . GLY A 1 97 ? -11.334 -2.049 -5.538 1.00 90.31 97 GLY A CA 1
ATOM 744 C C . GLY A 1 97 ? -9.878 -2.301 -5.961 1.00 90.31 97 GLY A C 1
ATOM 745 O O . GLY A 1 97 ? -9.624 -2.633 -7.119 1.00 90.31 97 GLY A O 1
ATOM 746 N N . TYR A 1 98 ? -8.913 -2.144 -5.053 1.00 87.94 98 TYR A N 1
ATOM 747 C CA . TYR A 1 98 ? -7.498 -2.424 -5.315 1.00 87.94 98 TYR A CA 1
ATOM 748 C C . TYR A 1 98 ? -7.177 -3.911 -5.149 1.00 87.94 98 TYR A C 1
ATOM 750 O O . TYR A 1 98 ? -7.587 -4.556 -4.188 1.00 87.94 98 TYR A O 1
ATOM 758 N N . SER A 1 99 ? -6.368 -4.449 -6.063 1.00 88.88 99 SER A N 1
ATOM 759 C CA . SER A 1 99 ? -5.829 -5.808 -5.939 1.00 88.88 99 SER A CA 1
ATOM 760 C C . SER A 1 99 ? -4.654 -5.844 -4.961 1.00 88.88 99 SER A C 1
ATOM 762 O O . SER A 1 99 ? -3.745 -5.013 -5.042 1.00 88.88 99 SER A O 1
ATOM 764 N N . TYR A 1 100 ? -4.637 -6.836 -4.070 1.00 90.38 100 TYR A N 1
ATOM 765 C CA . TYR A 1 100 ? -3.569 -7.013 -3.088 1.00 90.38 100 TYR A CA 1
ATOM 766 C C . TYR A 1 100 ? -3.264 -8.485 -2.790 1.00 90.38 100 TYR A C 1
ATOM 768 O O . TYR A 1 100 ? -4.099 -9.367 -2.988 1.00 90.38 100 TYR A O 1
ATOM 776 N N . THR A 1 101 ? -2.063 -8.748 -2.276 1.00 91.38 101 THR A N 1
ATOM 777 C CA . THR A 1 101 ? -1.698 -10.034 -1.672 1.00 91.38 101 THR A CA 1
ATOM 778 C C . THR A 1 101 ? -1.899 -9.985 -0.160 1.00 91.38 101 THR A C 1
ATOM 780 O O . THR A 1 101 ? -1.640 -8.959 0.478 1.00 91.38 101 THR A O 1
ATOM 783 N N . ARG A 1 102 ? -2.373 -11.100 0.402 1.00 87.12 102 ARG A N 1
ATOM 784 C CA . ARG A 1 102 ? -2.670 -11.263 1.831 1.00 87.12 102 ARG A CA 1
ATOM 785 C C . ARG A 1 102 ? -1.477 -11.689 2.661 1.00 87.12 102 ARG A C 1
ATOM 787 O O . ARG A 1 102 ? -0.522 -12.281 2.122 1.00 87.12 102 ARG A O 1
#

Secondary structure (DSSP, 8-state):
---------------------------TTS-S-TT--HHHHHHHHHTSTT---HHHHHHHHPPBTTTT-TTT-S-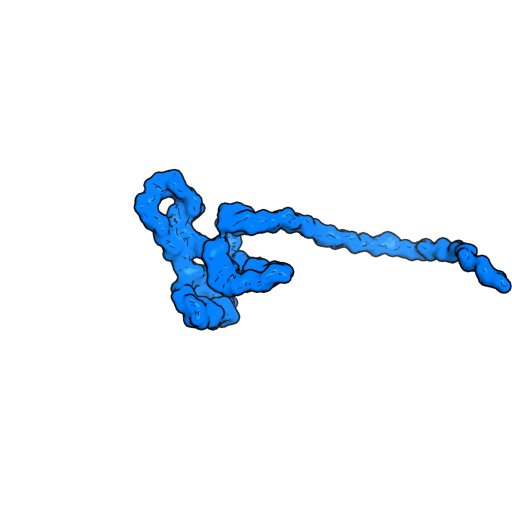--BPPEE-TT-HHHHHHHHHHT--EE-

Organism: NCBI:txid2021998

Radius of gyration: 22.18 Å; chains: 1; bounding box: 34×61×64 Å

Sequence (102 aa):
MKRKTLRKVTGPLMLLTCGVMTLGGCSAEIGRMPYESDVRCLRKELGTQMHLSFPLAANTCQRMTDHNFAIGSKNPQPIPLNLHNAPDLQKMADEYGYSYTR